Protein AF-A0A1B6HGV2-F1 (afdb_monomer_lite)

Secondary structure (DSSP, 8-state):
-HHHHHHHHHHHHHHHHH--GGGSTT------HHHHHHHHHHHHHHHHHHHHHHHHHHHHHHHH-------HHHHHHHHHHHHHHHHHHHHHHHHHHHHHHHHHH-S-------------------------------------SSPPPPHHHHHHHHHH-TTT---

pLDDT: mean 77.16, std 18.67, range [35.06, 97.88]

Foldseek 3Di:
DVVVVLVVLLLVLLCVVPDPLVPPPPDDDPDPVVVVVVVVVVVVVVVVVVVVVVLLVVLVVLLPDPDPDPPVVSVVSNVVNVVVVVVVVVVVVVVVVVVVVVVVVPPDPPDPPDDDDDDDDDDDDDDDDDPDDDPDPPDPPPPPPDRDGDVVSVVVVLCVDPVNDDD

InterPro domains:
  IPR007900 Transcription initiation factor TFIID component TAF4, C-terminal [PF05236] (1-167)
  IPR007900 Transcription initiation factor TFIID component TAF4, C-terminal [cd08045] (1-61)
  IPR045144 Transcription initiation factor TFIID component TAF4 [PTHR15138] (1-167)

Organism: NCBI:txid320908

Structure (mmCIF, N/CA/C/O backbone):
data_AF-A0A1B6HGV2-F1
#
_entry.id   AF-A0A1B6HGV2-F1
#
loop_
_atom_site.group_PDB
_atom_site.id
_atom_site.type_symbol
_atom_site.label_atom_id
_atom_site.label_alt_id
_atom_site.label_comp_id
_atom_site.label_asym_id
_atom_site.label_entity_id
_atom_site.label_seq_id
_atom_site.pdbx_PDB_ins_code
_atom_site.Cartn_x
_atom_site.Cartn_y
_atom_site.Cartn_z
_atom_site.occupancy
_atom_site.B_iso_or_equiv
_atom_site.auth_seq_id
_atom_site.auth_comp_id
_atom_site.auth_asym_id
_atom_site.auth_atom_id
_atom_site.pdbx_PDB_model_num
ATOM 1 N N . GLU A 1 1 ? -14.404 -19.980 33.006 1.00 82.00 1 GLU A N 1
ATOM 2 C CA . GLU A 1 1 ? -13.908 -18.583 32.932 1.00 82.00 1 GLU A CA 1
ATOM 3 C C . GLU A 1 1 ? -13.237 -18.220 31.606 1.00 82.00 1 GLU A C 1
ATOM 5 O O . GLU A 1 1 ? -13.569 -17.180 31.054 1.00 82.00 1 GLU A O 1
ATOM 10 N N . ARG A 1 2 ? -12.379 -19.075 31.028 1.00 86.06 2 ARG A N 1
ATOM 11 C CA . ARG A 1 2 ? -11.665 -18.796 29.762 1.00 86.06 2 ARG A CA 1
ATOM 12 C C . ARG A 1 2 ? -12.548 -18.324 28.594 1.00 86.06 2 ARG A C 1
ATOM 14 O O . ARG A 1 2 ? -12.253 -17.305 27.985 1.00 86.06 2 ARG A O 1
ATOM 21 N N . LEU A 1 3 ? -13.647 -19.027 28.300 1.00 90.44 3 LEU A N 1
ATOM 22 C CA . LEU A 1 3 ? -14.541 -18.656 27.192 1.00 90.44 3 LEU A CA 1
ATOM 23 C C . LEU A 1 3 ? -15.204 -17.287 27.406 1.00 90.44 3 LEU A C 1
ATOM 25 O O . LEU A 1 3 ? -15.307 -16.505 26.469 1.00 90.44 3 LEU A O 1
ATOM 29 N N . LYS A 1 4 ? -15.610 -16.987 28.646 1.00 93.06 4 LYS A N 1
ATOM 30 C CA . LYS A 1 4 ? -16.187 -15.690 29.018 1.00 93.06 4 LYS A CA 1
ATOM 31 C C . LYS A 1 4 ? -15.203 -14.555 28.715 1.00 93.06 4 LYS A C 1
ATOM 33 O O . LYS A 1 4 ? -15.579 -13.602 28.047 1.00 93.06 4 LYS A O 1
ATOM 38 N N . ASN A 1 5 ? -13.944 -14.714 29.121 1.00 91.81 5 ASN A N 1
ATOM 39 C CA . ASN A 1 5 ? -12.884 -13.731 28.883 1.00 91.81 5 ASN A CA 1
ATOM 40 C C . ASN A 1 5 ? -12.635 -13.505 27.376 1.00 91.81 5 ASN A C 1
ATOM 42 O O . ASN A 1 5 ? -12.614 -12.370 26.907 1.00 91.81 5 ASN A O 1
ATOM 46 N N . ILE A 1 6 ? -12.553 -14.583 26.586 1.00 91.44 6 ILE A N 1
ATOM 47 C CA . ILE A 1 6 ? -12.413 -14.493 25.121 1.00 91.44 6 ILE A CA 1
ATOM 48 C C . ILE A 1 6 ? -13.576 -13.698 24.509 1.00 91.44 6 ILE A C 1
ATOM 50 O O . ILE A 1 6 ? -13.356 -12.805 23.695 1.00 91.44 6 ILE A O 1
ATOM 54 N N . VAL A 1 7 ? -14.814 -13.987 24.915 1.00 93.00 7 VAL A N 1
ATOM 55 C CA . VAL A 1 7 ? -16.005 -13.292 24.402 1.00 93.00 7 VAL A CA 1
ATOM 56 C C . VAL A 1 7 ? -16.016 -11.814 24.803 1.00 93.00 7 VAL A C 1
ATOM 58 O O . VAL A 1 7 ? -16.338 -10.969 23.969 1.00 93.00 7 VAL A O 1
ATOM 61 N N . GLU A 1 8 ? -15.632 -11.479 26.037 1.00 93.25 8 GLU A N 1
ATOM 62 C CA . GLU A 1 8 ? -15.510 -10.090 26.504 1.00 93.25 8 GLU A CA 1
ATOM 63 C C . GLU A 1 8 ? -14.470 -9.309 25.689 1.00 93.25 8 GLU A C 1
ATOM 65 O O . GLU A 1 8 ? -14.747 -8.199 25.233 1.00 93.25 8 GLU A O 1
ATOM 70 N N . LYS A 1 9 ? -13.309 -9.907 25.408 1.00 93.50 9 LYS A N 1
ATOM 71 C CA . LYS A 1 9 ? -12.269 -9.277 24.583 1.00 93.50 9 LYS A CA 1
ATOM 72 C C . LYS A 1 9 ? -12.707 -9.105 23.127 1.00 93.50 9 LYS A C 1
ATOM 74 O O . LYS A 1 9 ? -12.548 -8.024 22.561 1.00 93.50 9 LYS A O 1
ATOM 79 N N . LEU A 1 10 ? -13.341 -10.118 22.532 1.00 94.12 10 LEU A N 1
ATOM 80 C CA . LEU A 1 10 ? -13.907 -10.014 21.179 1.00 94.12 10 LEU A CA 1
ATOM 81 C C . LEU A 1 10 ? -14.990 -8.937 21.087 1.00 94.12 10 LEU A C 1
ATOM 83 O O . LEU A 1 10 ? -15.099 -8.258 20.067 1.00 94.12 10 LEU A O 1
ATOM 87 N N . ALA A 1 11 ? -15.775 -8.751 22.148 1.00 92.56 11 ALA A N 1
ATOM 88 C CA . ALA A 1 11 ? -16.785 -7.708 22.218 1.00 92.56 11 ALA A CA 1
ATOM 89 C C . ALA A 1 11 ? -16.171 -6.297 22.179 1.00 92.56 11 ALA A C 1
ATOM 91 O O . ALA A 1 11 ? -16.754 -5.417 21.545 1.00 92.56 11 ALA A O 1
ATOM 92 N N . VAL A 1 12 ? -15.014 -6.091 22.813 1.00 92.50 12 VAL A N 1
ATOM 93 C CA . VAL A 1 12 ? -14.261 -4.824 22.770 1.00 92.50 12 VAL A CA 1
ATOM 94 C C . VAL A 1 12 ? -13.629 -4.607 21.392 1.00 92.50 12 VAL A C 1
ATOM 96 O O . VAL A 1 12 ? -13.757 -3.534 20.807 1.00 92.50 12 VAL A O 1
ATOM 99 N N . ILE A 1 13 ? -13.012 -5.642 20.812 1.00 93.38 13 ILE A N 1
ATOM 100 C CA . ILE A 1 13 ? -12.410 -5.568 19.468 1.00 93.38 13 ILE A CA 1
ATOM 101 C C . ILE A 1 13 ? -13.471 -5.232 18.409 1.00 93.38 13 ILE A C 1
ATOM 103 O O . ILE A 1 13 ? -13.266 -4.364 17.557 1.00 93.38 13 ILE A O 1
ATOM 107 N N . ALA A 1 14 ? -14.632 -5.889 18.477 1.00 91.75 14 ALA A N 1
ATOM 108 C CA . ALA A 1 14 ? -15.732 -5.644 17.555 1.00 91.75 14 ALA A CA 1
ATOM 109 C C . ALA A 1 14 ? -16.273 -4.209 17.657 1.00 91.75 14 ALA A C 1
ATOM 111 O O . ALA A 1 14 ? -16.651 -3.651 16.625 1.00 91.75 14 ALA A O 1
ATOM 112 N N . GLU A 1 15 ? -16.290 -3.615 18.858 1.00 88.44 15 GLU A N 1
ATOM 113 C CA . GLU A 1 15 ? -16.648 -2.206 19.075 1.00 88.44 15 GLU A CA 1
ATOM 114 C C . GLU A 1 15 ? -15.631 -1.261 18.442 1.00 88.44 15 GLU A C 1
ATOM 116 O O . GLU A 1 15 ? -16.014 -0.451 17.599 1.00 88.44 15 GLU A O 1
ATOM 121 N N . HIS A 1 16 ? -14.339 -1.440 18.719 1.00 88.81 16 HIS A N 1
ATOM 122 C CA . HIS A 1 16 ? -13.292 -0.608 18.121 1.00 88.81 16 HIS A CA 1
ATOM 123 C C . HIS A 1 16 ? -13.296 -0.639 16.591 1.00 88.81 16 HIS A C 1
ATOM 125 O O . HIS A 1 16 ? -12.999 0.364 15.945 1.00 88.81 16 HIS A O 1
ATOM 131 N N . ARG A 1 17 ? -13.650 -1.776 15.983 1.00 87.81 17 ARG A N 1
ATOM 132 C CA . ARG A 1 17 ? -13.731 -1.889 14.523 1.00 87.81 17 ARG A CA 1
ATOM 133 C C . ARG A 1 17 ? -14.884 -1.077 13.926 1.00 87.81 17 ARG A C 1
ATOM 135 O O . ARG A 1 17 ? -14.760 -0.596 12.802 1.00 87.81 17 ARG A O 1
ATOM 142 N N . ILE A 1 18 ? -16.018 -0.990 14.623 1.00 84.06 18 ILE A N 1
ATOM 143 C CA . ILE A 1 18 ? -17.180 -0.210 14.164 1.00 84.06 18 ILE A CA 1
ATOM 144 C C . ILE A 1 18 ? -17.141 1.240 14.651 1.00 84.06 18 ILE A C 1
ATOM 146 O O . ILE A 1 18 ? -17.943 2.049 14.184 1.00 84.06 18 ILE A O 1
ATOM 150 N N . ASP A 1 19 ? -16.239 1.571 15.577 1.00 79.94 19 ASP A N 1
ATOM 151 C CA . ASP A 1 19 ? -16.123 2.912 16.123 1.00 79.94 19 ASP A CA 1
ATOM 152 C C . ASP A 1 19 ? -15.679 3.912 15.055 1.00 79.94 19 ASP A C 1
ATOM 154 O O . ASP A 1 19 ? -14.663 3.786 14.366 1.00 79.94 19 ASP A O 1
ATOM 158 N N . LEU A 1 20 ? -16.480 4.964 14.941 1.00 78.00 20 LEU A N 1
ATOM 159 C CA . LEU A 1 20 ? -16.301 6.041 13.984 1.00 78.00 20 LEU A CA 1
ATOM 160 C C . LEU A 1 20 ? -15.433 7.145 14.596 1.00 78.00 20 LEU A C 1
ATOM 162 O O . LEU A 1 20 ? -15.818 8.308 14.586 1.00 78.00 20 LEU A O 1
ATOM 166 N N . ASN A 1 21 ? -14.252 6.792 15.116 1.00 79.69 21 ASN A N 1
ATOM 167 C CA . ASN A 1 21 ? -13.331 7.745 15.762 1.00 79.69 21 ASN A CA 1
ATOM 168 C C . ASN A 1 21 ? -12.983 8.934 14.855 1.00 79.69 21 ASN A C 1
ATOM 170 O O . ASN A 1 21 ? -12.767 10.039 15.330 1.00 79.69 21 ASN A O 1
ATOM 174 N N . LYS A 1 22 ? -13.017 8.722 13.534 1.00 78.88 22 LYS A N 1
ATOM 175 C CA . LYS A 1 22 ? -12.808 9.758 12.514 1.00 78.88 22 LYS A CA 1
ATOM 176 C C . LYS A 1 22 ? -13.914 10.822 12.443 1.00 78.88 22 LYS A C 1
ATOM 178 O O . LYS A 1 22 ? -13.771 11.768 11.679 1.00 78.88 22 LYS A O 1
ATOM 183 N N . LEU A 1 23 ? -15.026 10.637 13.156 1.00 80.75 23 LEU A N 1
ATOM 184 C CA . LEU A 1 23 ? -16.117 11.610 13.261 1.00 80.75 23 LEU A CA 1
ATOM 185 C C . LEU A 1 23 ? -16.016 12.486 14.517 1.00 80.75 23 LEU A C 1
ATOM 187 O O . LEU A 1 23 ? -16.806 13.420 14.635 1.00 80.75 23 LEU A O 1
ATOM 191 N N . ASP A 1 24 ? -15.095 12.205 15.452 1.00 84.50 24 ASP A N 1
ATOM 192 C CA . ASP A 1 24 ? -14.846 13.117 16.576 1.00 84.50 24 ASP A CA 1
ATOM 193 C C . ASP A 1 24 ? -14.221 14.410 16.012 1.00 84.50 24 ASP A C 1
ATOM 195 O O . ASP A 1 24 ? -13.197 14.331 15.331 1.00 84.50 24 ASP A O 1
ATOM 199 N N . PRO A 1 25 ? -14.793 15.600 16.278 1.00 85.56 25 PRO A N 1
ATOM 200 C CA . PRO A 1 25 ? -14.211 16.875 15.855 1.00 85.56 25 PRO A CA 1
ATOM 201 C C . PRO A 1 25 ? -12.772 17.111 16.339 1.00 85.56 25 PRO A C 1
ATOM 203 O O . PRO A 1 25 ? -12.077 17.950 15.777 1.00 85.56 25 PRO A O 1
ATOM 206 N N . ARG A 1 26 ? -12.325 16.396 17.378 1.00 89.50 26 ARG A N 1
ATOM 207 C CA . ARG A 1 26 ? -10.955 16.444 17.915 1.00 89.50 26 ARG A CA 1
ATOM 208 C C . ARG A 1 26 ? -10.036 15.373 17.325 1.00 89.50 26 ARG 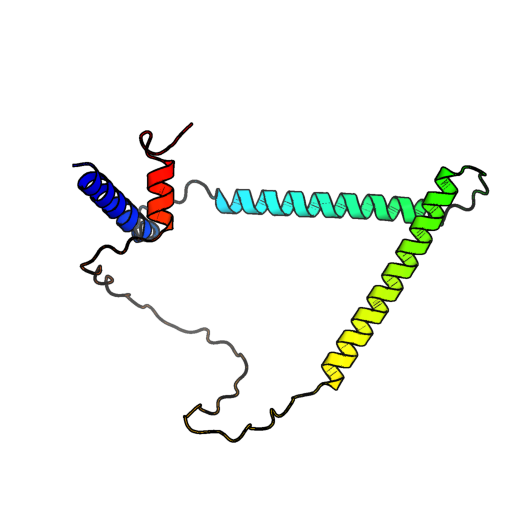A C 1
ATOM 210 O O . ARG A 1 26 ? -8.906 15.226 17.780 1.00 89.50 26 ARG A O 1
ATOM 217 N N . TYR A 1 27 ? -10.518 14.569 16.378 1.00 87.19 27 TYR A N 1
ATOM 218 C CA . TYR A 1 27 ? -9.702 13.552 15.733 1.00 87.19 27 TYR A CA 1
ATOM 219 C C . TYR A 1 27 ? -8.675 14.207 14.810 1.00 87.19 27 TYR A C 1
ATOM 221 O O . TYR A 1 27 ? -9.020 14.764 13.769 1.00 87.19 27 TYR A O 1
ATOM 229 N N . GLU A 1 28 ? -7.402 14.081 15.169 1.00 87.81 28 GLU A N 1
ATOM 230 C CA . GLU A 1 28 ? -6.283 14.544 14.357 1.00 87.81 28 GLU A CA 1
ATOM 231 C C . GLU A 1 28 ? -5.504 13.352 13.796 1.00 87.81 28 GLU A C 1
ATOM 233 O O . GLU A 1 28 ? -5.121 12.425 14.514 1.00 87.81 28 GLU A O 1
ATOM 238 N N . VAL A 1 29 ? -5.257 13.368 12.485 1.00 86.31 29 VAL A N 1
ATOM 239 C CA . VAL A 1 29 ? -4.372 12.391 11.843 1.00 86.31 29 VAL A CA 1
ATOM 240 C C . VAL A 1 29 ? -2.935 12.857 12.047 1.00 86.31 29 VAL A C 1
ATOM 242 O O . VAL A 1 29 ? -2.491 13.797 11.397 1.00 86.31 29 VAL A O 1
ATOM 245 N N . THR A 1 30 ? -2.202 12.194 12.937 1.00 87.56 30 THR A N 1
ATOM 246 C CA . THR A 1 30 ? -0.811 12.553 13.261 1.00 87.56 30 THR A CA 1
ATOM 247 C C . THR A 1 30 ? 0.204 11.970 12.278 1.00 87.56 30 THR A C 1
ATOM 249 O O . THR A 1 30 ? 1.229 12.592 12.010 1.00 87.56 30 THR A O 1
ATOM 252 N N . GLN A 1 31 ? -0.058 10.774 11.738 1.00 88.12 31 GLN A N 1
ATOM 253 C CA . GLN A 1 31 ? 0.850 10.065 10.833 1.00 88.12 31 GLN A CA 1
ATOM 254 C C . GLN A 1 31 ? 0.081 9.283 9.763 1.00 88.12 31 GLN A C 1
ATOM 256 O O . GLN A 1 31 ? -0.783 8.463 10.074 1.00 88.12 31 GLN A O 1
ATOM 261 N N . ASP A 1 32 ? 0.442 9.482 8.493 1.00 90.19 32 ASP A N 1
ATOM 262 C CA . ASP A 1 32 ? -0.084 8.692 7.374 1.00 90.19 32 ASP A CA 1
ATOM 263 C C . ASP A 1 32 ? 0.815 7.486 7.061 1.00 90.19 32 ASP A C 1
ATOM 265 O O . ASP A 1 32 ? 1.462 7.404 6.018 1.00 90.19 32 ASP A O 1
ATOM 269 N N . VAL A 1 33 ? 0.858 6.521 7.983 1.00 94.19 33 VAL A N 1
ATOM 270 C CA . VAL A 1 33 ? 1.662 5.294 7.823 1.00 94.19 33 VAL A CA 1
ATOM 271 C C . VAL A 1 33 ? 1.232 4.504 6.583 1.00 94.19 33 VAL A C 1
ATOM 273 O O . VAL A 1 33 ? 2.057 3.927 5.879 1.00 94.19 33 VAL A O 1
ATOM 276 N N . ARG A 1 34 ? -0.067 4.498 6.260 1.00 92.62 34 ARG A N 1
ATOM 277 C CA . ARG A 1 34 ? -0.583 3.773 5.092 1.00 92.62 34 ARG A CA 1
ATOM 278 C C . ARG A 1 34 ? -0.132 4.418 3.782 1.00 92.62 34 ARG A C 1
ATOM 280 O O . ARG A 1 34 ? 0.184 3.694 2.841 1.00 92.62 34 ARG A O 1
ATOM 287 N N . GLY A 1 35 ? -0.124 5.748 3.710 1.00 94.94 35 GLY A N 1
ATOM 288 C CA . GLY A 1 35 ? 0.440 6.483 2.581 1.00 94.94 35 GLY A CA 1
ATOM 289 C C . GLY A 1 35 ? 1.944 6.261 2.447 1.00 94.94 35 GLY A C 1
ATOM 290 O O . GLY A 1 35 ? 2.412 5.974 1.349 1.00 94.94 35 GLY A O 1
ATOM 291 N N . GLN A 1 36 ? 2.682 6.291 3.559 1.00 96.25 36 GLN A N 1
ATOM 292 C CA . GLN A 1 36 ? 4.123 6.014 3.576 1.00 96.25 36 GLN A CA 1
ATOM 293 C C . GLN A 1 36 ? 4.452 4.603 3.064 1.00 96.25 36 GLN A C 1
ATOM 295 O O . GLN A 1 36 ? 5.335 4.453 2.225 1.00 96.25 36 GLN A O 1
ATOM 300 N N . LEU A 1 37 ? 3.707 3.577 3.491 1.00 96.88 37 LEU A N 1
ATOM 301 C CA . LEU A 1 37 ? 3.890 2.206 2.996 1.00 96.88 37 LEU A CA 1
ATOM 302 C C . LEU A 1 37 ? 3.627 2.099 1.489 1.00 96.88 37 LEU A C 1
ATOM 304 O O . LEU A 1 37 ? 4.431 1.515 0.770 1.00 96.88 37 LEU A O 1
ATOM 308 N N . LYS A 1 38 ? 2.554 2.723 0.986 1.00 97.38 38 LYS A N 1
ATOM 309 C CA . LYS A 1 38 ? 2.278 2.766 -0.461 1.00 97.38 38 LYS A CA 1
ATOM 310 C C . LYS A 1 38 ? 3.373 3.478 -1.249 1.00 97.38 38 LYS A C 1
ATOM 312 O O . LYS A 1 38 ? 3.659 3.101 -2.379 1.00 97.38 38 LYS A O 1
ATOM 317 N N . PHE A 1 39 ? 3.954 4.528 -0.676 1.00 97.62 39 PHE A N 1
ATOM 318 C CA . PHE A 1 39 ? 5.063 5.239 -1.296 1.00 97.62 39 PHE A CA 1
ATOM 319 C C . PHE A 1 39 ? 6.306 4.348 -1.409 1.00 97.62 39 PHE A C 1
ATOM 321 O O . PHE A 1 39 ? 6.926 4.320 -2.468 1.00 97.62 39 PHE A O 1
ATOM 328 N N . LEU A 1 40 ? 6.628 3.579 -0.364 1.00 97.75 40 LEU A N 1
ATOM 329 C CA . LEU A 1 40 ? 7.715 2.596 -0.408 1.00 97.75 40 LEU A CA 1
ATOM 330 C C . LEU A 1 40 ? 7.451 1.498 -1.449 1.00 97.75 40 LEU A C 1
ATOM 332 O O . LEU A 1 40 ? 8.331 1.188 -2.244 1.00 97.75 40 LEU A O 1
ATOM 336 N N . GLU A 1 41 ? 6.224 0.974 -1.518 1.00 96.69 41 GLU A N 1
ATOM 337 C CA . GLU A 1 41 ? 5.838 -0.002 -2.547 1.00 96.69 41 GLU A CA 1
ATOM 338 C C . GLU A 1 41 ? 6.029 0.543 -3.976 1.00 96.69 41 GLU A C 1
ATOM 340 O O . GLU A 1 41 ? 6.483 -0.185 -4.866 1.00 96.69 41 GLU A O 1
ATOM 345 N N . GLU A 1 42 ? 5.696 1.817 -4.213 1.00 97.00 42 GLU A N 1
ATOM 346 C CA . GLU A 1 42 ? 5.892 2.454 -5.519 1.00 97.00 42 GLU A CA 1
ATOM 347 C C . GLU A 1 42 ? 7.372 2.732 -5.808 1.00 97.00 42 GLU A C 1
ATOM 349 O O . GLU A 1 42 ? 7.814 2.526 -6.938 1.00 97.00 42 GLU A O 1
ATOM 354 N N . LEU A 1 43 ? 8.160 3.128 -4.804 1.00 97.88 43 LEU A N 1
ATOM 355 C CA . LEU A 1 43 ? 9.613 3.267 -4.939 1.00 97.88 43 LEU A CA 1
ATOM 356 C C . LEU A 1 43 ? 10.256 1.954 -5.385 1.00 97.88 43 LEU A C 1
ATOM 358 O O . LEU A 1 43 ? 10.950 1.935 -6.403 1.00 97.88 43 LEU A O 1
ATOM 362 N N . ASP A 1 44 ? 9.948 0.852 -4.703 1.00 96.56 44 ASP A N 1
ATOM 363 C CA . ASP A 1 44 ? 10.454 -0.471 -5.066 1.00 96.56 44 ASP A CA 1
ATOM 364 C C . ASP A 1 44 ? 10.027 -0.868 -6.488 1.00 96.56 44 ASP A C 1
ATOM 366 O O . ASP A 1 44 ? 10.756 -1.532 -7.230 1.00 96.56 44 ASP A O 1
ATOM 370 N N . ARG A 1 45 ? 8.808 -0.487 -6.892 1.00 97.38 45 ARG A N 1
ATOM 371 C CA . ARG A 1 45 ? 8.300 -0.737 -8.244 1.00 97.38 45 ARG A CA 1
ATOM 372 C C . ARG A 1 45 ? 9.094 0.037 -9.294 1.00 97.38 45 ARG A C 1
ATOM 374 O O . ARG A 1 45 ? 9.394 -0.524 -10.349 1.00 97.38 45 ARG A O 1
ATOM 381 N N . VAL A 1 46 ? 9.403 1.303 -9.032 1.00 97.12 46 VAL A N 1
ATOM 382 C CA . VAL A 1 46 ? 10.206 2.147 -9.925 1.00 97.12 46 VAL A CA 1
ATOM 383 C C . VAL A 1 46 ? 11.646 1.642 -9.996 1.00 97.12 46 VAL A C 1
ATOM 385 O O . VAL A 1 46 ? 12.202 1.565 -11.090 1.00 97.12 46 VAL A O 1
ATOM 388 N N . GLU A 1 47 ? 12.235 1.235 -8.872 1.00 96.12 47 GLU A N 1
ATOM 389 C CA . GLU A 1 47 ? 13.596 0.695 -8.833 1.00 96.12 47 GLU A CA 1
ATOM 390 C C . GLU A 1 47 ? 13.724 -0.597 -9.647 1.00 96.12 47 GLU A C 1
ATOM 392 O O . GLU A 1 47 ? 14.620 -0.700 -10.488 1.00 96.12 47 GLU A O 1
ATOM 397 N N . ARG A 1 48 ? 12.775 -1.532 -9.492 1.00 96.56 48 ARG A N 1
ATOM 398 C CA . ARG A 1 48 ? 12.714 -2.756 -10.310 1.00 96.56 48 ARG A CA 1
ATOM 399 C C . ARG A 1 48 ? 12.640 -2.445 -11.803 1.00 96.56 48 ARG A C 1
ATOM 401 O O . ARG A 1 48 ? 13.439 -2.965 -12.571 1.00 96.56 48 ARG A O 1
ATOM 408 N N . LYS A 1 49 ? 11.751 -1.530 -12.210 1.00 95.50 49 LYS A N 1
ATOM 409 C CA . LYS A 1 49 ? 11.653 -1.109 -13.618 1.00 95.50 49 LYS A CA 1
ATOM 410 C C . LYS A 1 49 ? 12.965 -0.527 -14.140 1.00 95.50 49 LYS A C 1
ATOM 412 O O . LYS A 1 49 ? 13.380 -0.879 -15.237 1.00 95.50 49 LYS A O 1
ATOM 417 N N . ARG A 1 50 ? 13.630 0.335 -13.361 1.00 96.81 50 ARG A N 1
ATOM 418 C CA . ARG A 1 50 ? 14.914 0.929 -13.759 1.00 96.81 50 ARG A CA 1
ATOM 419 C C . ARG A 1 50 ? 15.987 -0.143 -13.942 1.00 96.81 50 ARG A C 1
ATOM 421 O O . ARG A 1 50 ? 16.775 -0.053 -14.876 1.00 96.81 50 ARG A O 1
ATOM 428 N N . HIS A 1 51 ? 16.026 -1.135 -13.057 1.00 96.38 51 HIS A N 1
ATOM 429 C CA . HIS A 1 51 ? 16.954 -2.256 -13.161 1.00 96.38 51 HIS A CA 1
ATOM 430 C C . HIS A 1 51 ? 16.692 -3.088 -14.426 1.00 96.38 51 HIS A C 1
ATOM 432 O O . HIS A 1 51 ? 17.607 -3.307 -15.217 1.00 96.38 51 HIS A O 1
ATOM 438 N N . ASP A 1 52 ? 15.435 -3.464 -14.673 1.00 92.94 52 ASP A N 1
ATOM 439 C CA . ASP A 1 52 ? 15.037 -4.221 -15.867 1.00 92.94 52 ASP A CA 1
ATOM 440 C C . ASP A 1 52 ? 15.359 -3.453 -17.165 1.00 92.94 52 ASP A C 1
ATOM 442 O O . ASP A 1 52 ? 15.839 -4.025 -18.148 1.00 92.94 52 ASP A O 1
ATOM 446 N N . GLU A 1 53 ? 15.137 -2.135 -17.174 1.00 93.00 53 GLU A N 1
ATOM 447 C CA . GLU A 1 53 ? 15.488 -1.253 -18.292 1.00 93.00 53 GLU A CA 1
ATOM 448 C C . GLU A 1 53 ? 17.003 -1.185 -18.521 1.00 93.00 53 GLU A C 1
ATOM 450 O O . GLU A 1 53 ? 17.444 -1.248 -19.670 1.00 93.00 53 GLU A O 1
ATOM 455 N N . GLN A 1 54 ? 17.808 -1.123 -17.457 1.00 92.31 54 GLN A N 1
ATOM 456 C CA . GLN A 1 54 ? 19.272 -1.138 -17.547 1.00 92.31 54 GLN A CA 1
ATOM 457 C C . GLN A 1 54 ? 19.799 -2.465 -18.106 1.00 92.31 54 GLN A C 1
ATOM 459 O O . GLN A 1 54 ? 20.664 -2.462 -18.987 1.00 92.31 54 GLN A O 1
ATOM 464 N N . GLU A 1 55 ? 19.264 -3.603 -17.654 1.00 87.69 55 GLU A N 1
ATOM 465 C CA . GLU A 1 55 ? 19.623 -4.915 -18.207 1.00 87.69 55 GLU A CA 1
ATOM 466 C C . GLU A 1 55 ? 19.259 -5.020 -19.692 1.00 87.69 55 GLU A C 1
ATOM 468 O O . GLU A 1 55 ? 20.043 -5.511 -20.515 1.00 87.69 55 GLU A O 1
ATOM 473 N N . ARG A 1 56 ? 18.078 -4.516 -20.059 1.00 89.38 56 ARG A N 1
ATOM 474 C CA . ARG A 1 56 ? 17.619 -4.471 -21.447 1.00 89.38 56 ARG A CA 1
ATOM 475 C C . ARG A 1 56 ? 18.499 -3.569 -22.310 1.00 89.38 56 ARG A C 1
ATOM 477 O O . ARG A 1 56 ? 18.856 -3.955 -23.426 1.00 89.38 56 ARG A O 1
ATOM 484 N N . GLU A 1 57 ? 18.881 -2.395 -21.813 1.00 88.06 57 GLU A N 1
ATOM 485 C CA . GLU A 1 57 ? 19.787 -1.484 -22.514 1.00 88.06 57 GLU A CA 1
ATOM 486 C C . GLU A 1 57 ? 21.162 -2.129 -22.725 1.00 88.06 57 GLU A C 1
ATOM 488 O O . GLU A 1 57 ? 21.702 -2.069 -23.833 1.00 88.06 57 GLU A O 1
ATOM 493 N N . LEU A 1 58 ? 21.701 -2.814 -21.711 1.00 86.31 58 LEU A N 1
ATOM 494 C CA . LEU A 1 58 ? 22.974 -3.527 -21.808 1.00 86.31 58 LEU A CA 1
ATOM 495 C C . LEU A 1 58 ? 22.937 -4.609 -22.898 1.00 86.31 58 LEU A C 1
ATOM 497 O O . LEU A 1 58 ? 23.854 -4.691 -23.720 1.00 86.31 58 LEU A O 1
ATOM 501 N N . LEU A 1 59 ? 21.861 -5.397 -22.958 1.00 77.62 59 LEU A N 1
ATOM 502 C CA . LEU A 1 59 ? 21.669 -6.419 -23.991 1.00 77.62 59 LEU A CA 1
ATOM 503 C C . LEU A 1 59 ? 21.556 -5.809 -25.393 1.00 77.62 59 LEU A C 1
ATOM 505 O O . LEU A 1 59 ? 22.205 -6.279 -26.333 1.00 77.62 59 LEU A O 1
ATOM 509 N N . LEU A 1 60 ? 20.791 -4.726 -25.546 1.00 79.44 60 LEU A N 1
ATOM 510 C CA . LEU A 1 60 ? 20.680 -4.006 -26.818 1.00 79.44 60 LEU A CA 1
ATOM 511 C C . LEU A 1 60 ? 22.015 -3.379 -27.243 1.00 79.44 60 LEU A C 1
ATOM 513 O O . LEU A 1 60 ? 22.361 -3.398 -28.428 1.00 79.44 60 LEU A O 1
ATOM 517 N N . ARG A 1 61 ? 22.790 -2.851 -26.291 1.00 85.50 61 ARG A N 1
ATOM 518 C CA . ARG A 1 61 ? 24.130 -2.304 -26.527 1.00 85.50 61 ARG A CA 1
ATOM 519 C C . ARG A 1 61 ? 25.103 -3.393 -26.979 1.00 85.50 61 ARG A C 1
ATOM 521 O O . ARG A 1 61 ? 25.824 -3.177 -27.952 1.00 85.50 61 ARG A O 1
ATOM 528 N N . ALA A 1 62 ? 25.073 -4.568 -26.349 1.00 79.75 62 ALA A N 1
ATOM 529 C CA . ALA A 1 62 ? 25.860 -5.727 -26.770 1.00 79.75 62 ALA A CA 1
ATOM 530 C C . ALA A 1 62 ? 25.491 -6.181 -28.195 1.00 79.75 62 ALA A C 1
ATOM 532 O O . ALA A 1 62 ? 26.373 -6.441 -29.013 1.00 79.75 62 ALA A O 1
ATOM 533 N N . ALA A 1 63 ? 24.200 -6.192 -28.542 1.00 75.31 63 ALA A N 1
ATOM 534 C CA . ALA A 1 63 ? 23.737 -6.557 -29.881 1.00 75.31 63 ALA A CA 1
ATOM 535 C C . ALA A 1 63 ? 24.169 -5.572 -30.980 1.00 75.31 63 ALA A C 1
ATOM 537 O O . ALA A 1 63 ? 24.465 -5.993 -32.101 1.00 75.31 63 ALA A O 1
ATOM 538 N N . LYS A 1 64 ? 24.212 -4.269 -30.663 1.00 78.44 64 LYS A N 1
ATOM 539 C CA . LYS A 1 64 ? 24.662 -3.204 -31.577 1.00 78.44 64 LYS A CA 1
ATOM 540 C C . LYS A 1 64 ? 26.184 -3.149 -31.741 1.00 78.44 64 LYS A C 1
ATOM 542 O O . LYS A 1 64 ? 26.657 -2.497 -32.675 1.00 78.44 64 LYS A O 1
ATOM 547 N N . SER A 1 65 ? 26.953 -3.823 -30.880 1.00 68.94 65 SER A N 1
ATOM 548 C CA . SER A 1 65 ? 28.407 -3.889 -31.024 1.00 68.94 65 SER A CA 1
ATOM 549 C C . SER A 1 65 ? 28.798 -4.605 -32.322 1.00 68.94 65 SER A C 1
ATOM 551 O O . SER A 1 65 ? 28.336 -5.708 -32.629 1.00 68.94 65 SER A O 1
ATOM 553 N N . ARG A 1 66 ? 29.681 -3.964 -33.095 1.00 62.78 66 ARG A N 1
ATOM 554 C CA . ARG A 1 66 ? 30.264 -4.509 -34.333 1.00 62.78 66 ARG A CA 1
ATOM 555 C C . ARG A 1 66 ? 31.546 -5.315 -34.081 1.00 62.78 66 ARG A C 1
ATOM 557 O O . ARG A 1 66 ? 32.156 -5.772 -35.045 1.00 62.78 66 ARG A O 1
ATOM 564 N N . SER A 1 67 ? 31.962 -5.490 -32.822 1.00 65.56 67 SER A N 1
ATOM 565 C CA . SER A 1 67 ? 33.156 -6.268 -32.485 1.00 65.56 67 SER A CA 1
ATOM 566 C C . SER A 1 67 ? 32.956 -7.747 -32.840 1.00 65.56 67 SER A C 1
ATOM 568 O O . SER A 1 67 ? 32.034 -8.403 -32.359 1.00 65.56 67 SER A O 1
ATOM 570 N N . LYS A 1 68 ? 33.827 -8.280 -33.706 1.00 57.97 68 LYS A N 1
ATOM 571 C CA . LYS A 1 68 ? 33.992 -9.725 -33.938 1.00 57.97 68 LYS A CA 1
ATOM 572 C C . LYS A 1 68 ? 34.937 -10.295 -32.873 1.00 57.97 68 LYS A C 1
ATOM 574 O O . LYS A 1 68 ? 35.987 -10.827 -33.204 1.00 57.97 68 LYS A O 1
ATOM 579 N N . SER A 1 69 ? 34.643 -10.083 -31.598 1.00 53.34 69 SER A N 1
ATOM 580 C CA . SER A 1 69 ? 35.392 -10.735 -30.522 1.00 53.34 69 SER A CA 1
ATOM 581 C C . SER A 1 69 ? 34.852 -12.153 -30.360 1.00 53.34 69 SER A C 1
ATOM 583 O O . SER A 1 69 ? 33.653 -12.338 -30.170 1.00 53.34 69 SER A O 1
ATOM 585 N N . GLU A 1 70 ? 35.742 -13.142 -30.444 1.00 54.44 70 GLU A N 1
ATOM 586 C CA . GLU A 1 70 ? 35.506 -14.583 -30.240 1.00 54.44 70 GLU A CA 1
ATOM 587 C C . GLU A 1 70 ? 35.194 -14.947 -28.772 1.00 54.44 70 GLU A C 1
ATOM 589 O O . GLU A 1 70 ? 35.408 -16.072 -28.334 1.00 54.44 70 GLU A O 1
ATOM 594 N N . ASP A 1 71 ? 34.710 -13.986 -27.986 1.00 69.38 71 ASP A N 1
ATOM 595 C CA . ASP A 1 71 ? 34.371 -14.195 -26.587 1.00 69.38 71 ASP A CA 1
ATOM 596 C C . ASP A 1 71 ? 33.012 -14.923 -26.501 1.00 69.38 71 ASP A C 1
ATOM 598 O O . ASP A 1 71 ? 31.979 -14.359 -26.903 1.00 69.38 71 ASP A O 1
ATOM 602 N N . PRO A 1 72 ? 32.973 -16.177 -26.013 1.00 72.56 72 PRO A N 1
ATOM 603 C CA . PRO A 1 72 ? 31.746 -16.964 -25.936 1.00 72.56 72 PRO A CA 1
ATOM 604 C C . PRO A 1 72 ? 30.660 -16.293 -25.080 1.00 72.56 72 PRO A C 1
ATOM 606 O O . PRO A 1 72 ? 29.471 -16.538 -25.310 1.00 72.56 72 PRO A O 1
ATOM 609 N N . GLU A 1 73 ? 31.022 -15.421 -24.133 1.00 74.62 73 GLU A N 1
ATOM 610 C CA . GLU A 1 73 ? 30.044 -14.670 -23.338 1.00 74.62 73 GLU A CA 1
ATOM 611 C C . GLU A 1 73 ? 29.352 -13.566 -24.151 1.00 74.62 73 GLU A C 1
ATOM 613 O O . GLU A 1 73 ? 28.128 -13.409 -24.078 1.00 74.62 73 GLU A O 1
ATOM 618 N N . GLN A 1 74 ? 30.082 -12.860 -25.020 1.00 71.00 74 GLN A N 1
ATOM 619 C CA . GLN A 1 74 ? 29.490 -11.855 -25.913 1.00 71.00 74 GLN A CA 1
ATOM 620 C C . GLN A 1 74 ? 28.569 -12.479 -26.966 1.00 71.00 74 GLN A C 1
ATOM 622 O O . GLN A 1 74 ? 27.529 -11.901 -27.301 1.00 71.00 74 GLN A O 1
ATOM 627 N N . ALA A 1 75 ? 28.900 -13.675 -27.459 1.00 75.00 75 ALA A N 1
ATOM 628 C CA . ALA A 1 75 ? 28.034 -14.414 -28.374 1.00 75.00 75 ALA A CA 1
ATOM 629 C C . ALA A 1 75 ? 26.690 -14.780 -27.717 1.00 75.00 75 ALA A C 1
ATOM 631 O O . ALA A 1 75 ? 25.634 -14.588 -28.331 1.00 75.00 75 ALA A O 1
ATOM 632 N N . LYS A 1 76 ? 26.711 -15.228 -26.452 1.00 81.44 76 LYS A N 1
ATOM 633 C CA . LYS A 1 76 ? 25.496 -15.502 -25.665 1.00 81.44 76 LYS A CA 1
ATOM 634 C C . LYS A 1 76 ? 24.661 -14.241 -25.444 1.00 81.44 76 LYS A C 1
ATOM 636 O O . LYS A 1 76 ? 23.452 -14.280 -25.658 1.00 81.44 76 LYS A O 1
ATOM 641 N N . LEU A 1 77 ? 25.286 -13.117 -25.085 1.00 75.94 77 LEU A N 1
ATOM 642 C CA . LEU A 1 77 ? 24.592 -11.833 -24.903 1.00 75.94 77 LEU A CA 1
ATOM 643 C C . LEU A 1 77 ? 23.910 -11.362 -26.196 1.00 75.94 77 LEU A C 1
ATOM 645 O O . LEU A 1 77 ? 22.749 -10.955 -26.179 1.00 75.94 77 LEU A O 1
ATOM 649 N N . LYS A 1 78 ? 24.592 -11.483 -27.339 1.00 79.25 78 LYS A N 1
ATOM 650 C CA . LYS A 1 78 ? 24.036 -11.140 -28.654 1.00 79.25 78 LYS A CA 1
ATOM 651 C C . LYS A 1 78 ? 22.891 -12.069 -29.072 1.00 79.25 78 LYS A C 1
ATOM 653 O O . LYS A 1 78 ? 21.903 -11.595 -29.634 1.00 79.25 78 LYS A O 1
ATOM 658 N N . ALA A 1 79 ? 22.999 -13.369 -28.792 1.00 82.12 79 ALA A N 1
ATOM 659 C CA . ALA A 1 79 ? 21.924 -14.333 -29.029 1.00 82.12 79 ALA A CA 1
ATOM 660 C C . ALA A 1 79 ? 20.693 -14.024 -28.161 1.00 82.12 79 ALA A C 1
ATOM 662 O O . ALA A 1 79 ? 19.595 -13.898 -28.702 1.00 82.12 79 ALA A O 1
ATOM 663 N N . LYS A 1 80 ? 20.894 -13.784 -26.857 1.00 84.75 80 LYS A N 1
ATOM 664 C CA . LYS A 1 80 ? 19.842 -13.393 -25.904 1.00 84.75 80 LYS A CA 1
ATOM 665 C C . LYS A 1 80 ? 19.141 -12.100 -26.329 1.00 84.75 80 LYS A C 1
ATOM 667 O O . LYS A 1 80 ? 17.921 -12.007 -26.260 1.00 84.75 80 LYS A O 1
ATOM 672 N N . ALA A 1 81 ? 19.885 -11.115 -26.831 1.00 77.12 81 ALA A N 1
ATOM 673 C CA . ALA A 1 81 ? 19.304 -9.874 -27.340 1.00 77.12 81 ALA A CA 1
ATOM 674 C C . ALA A 1 81 ? 18.459 -10.081 -28.614 1.00 77.12 81 ALA A C 1
ATOM 676 O O . ALA A 1 81 ? 17.387 -9.491 -28.747 1.00 77.12 81 ALA A O 1
ATOM 677 N N . LYS A 1 82 ? 18.899 -10.944 -29.542 1.00 84.69 82 LYS A N 1
ATOM 678 C CA . LYS A 1 82 ? 18.125 -11.292 -30.748 1.00 84.69 82 LYS A CA 1
ATOM 679 C C . LYS A 1 82 ? 16.851 -12.073 -30.406 1.00 84.69 82 LYS A C 1
ATOM 681 O O . LYS A 1 82 ? 15.817 -11.863 -31.036 1.00 84.69 82 LYS A O 1
ATOM 686 N N . GLU A 1 83 ? 16.922 -12.959 -29.416 1.00 86.81 83 GLU A N 1
ATOM 687 C CA . GLU A 1 83 ? 15.770 -13.689 -28.883 1.00 86.81 83 GLU A CA 1
ATOM 688 C C . GLU A 1 83 ? 14.769 -12.744 -28.211 1.00 86.81 83 GLU A C 1
ATOM 690 O O . GLU A 1 83 ? 13.590 -12.779 -28.552 1.00 86.81 83 GLU A O 1
ATOM 695 N N . MET A 1 84 ? 15.242 -11.827 -27.358 1.00 80.88 84 MET A N 1
ATOM 696 C CA . MET A 1 84 ? 14.407 -10.799 -26.728 1.00 80.88 84 MET A CA 1
ATOM 697 C C . MET A 1 84 ? 13.666 -9.948 -27.769 1.00 80.88 84 MET A C 1
ATOM 699 O O . MET A 1 84 ? 12.464 -9.730 -27.643 1.00 80.88 84 MET A O 1
ATOM 703 N N . GLN A 1 85 ? 14.352 -9.518 -28.834 1.00 82.06 85 GLN A N 1
ATOM 704 C CA . GLN A 1 85 ? 13.730 -8.737 -29.907 1.00 82.06 85 GLN A CA 1
ATOM 705 C C . GLN A 1 85 ? 12.664 -9.541 -30.670 1.00 82.06 85 GLN A C 1
ATOM 707 O O . GLN A 1 85 ? 11.631 -9.001 -31.063 1.00 82.06 85 GLN A O 1
ATOM 712 N N . ARG A 1 86 ? 12.901 -10.842 -30.883 1.00 88.00 86 ARG A N 1
ATOM 713 C CA . ARG A 1 86 ? 11.928 -11.732 -31.526 1.00 88.00 86 ARG A CA 1
ATOM 714 C C . ARG A 1 86 ? 10.698 -11.944 -30.643 1.00 88.00 86 ARG A C 1
ATOM 716 O O . ARG A 1 86 ? 9.588 -11.847 -31.156 1.00 88.00 86 ARG A O 1
ATOM 723 N N . ALA A 1 87 ? 10.903 -12.188 -29.350 1.00 87.44 87 ALA A N 1
ATOM 724 C CA . ALA A 1 87 ? 9.828 -12.360 -28.380 1.00 87.44 87 ALA A CA 1
ATOM 725 C C . ALA A 1 87 ? 8.953 -11.101 -28.278 1.00 87.44 87 ALA A C 1
ATOM 727 O O . ALA A 1 87 ? 7.733 -11.205 -28.296 1.00 87.44 87 ALA A O 1
ATOM 728 N N . GLU A 1 88 ? 9.556 -9.909 -28.267 1.00 86.25 88 GLU A N 1
ATOM 729 C CA . GLU A 1 88 ? 8.813 -8.645 -28.220 1.00 86.25 88 GLU A CA 1
ATOM 730 C C . GLU A 1 88 ? 7.959 -8.407 -29.476 1.00 86.25 88 GLU A C 1
ATOM 732 O O . GLU A 1 88 ? 6.798 -8.013 -29.370 1.00 86.25 88 GLU A O 1
ATOM 737 N N . MET A 1 89 ? 8.493 -8.684 -30.672 1.00 86.50 89 MET A N 1
ATOM 738 C CA . MET A 1 89 ? 7.706 -8.590 -31.910 1.00 86.50 89 MET A CA 1
ATOM 739 C C . MET A 1 89 ? 6.567 -9.616 -31.948 1.00 86.50 89 MET A C 1
ATOM 741 O O . MET A 1 89 ? 5.479 -9.319 -32.443 1.00 86.50 89 MET A O 1
ATOM 745 N N . GLU A 1 90 ? 6.803 -10.824 -31.437 1.00 88.56 90 GLU A N 1
ATOM 746 C CA . GLU A 1 90 ? 5.785 -11.870 -31.374 1.00 88.56 90 GLU A CA 1
ATOM 747 C C . GLU A 1 90 ? 4.685 -11.539 -30.361 1.00 88.56 90 GLU A C 1
ATOM 749 O O . GLU A 1 90 ? 3.506 -11.716 -30.669 1.00 88.56 90 GLU A O 1
ATOM 754 N N . GLU A 1 91 ? 5.046 -10.972 -29.208 1.00 91.75 91 GLU A N 1
ATOM 755 C CA . GLU A 1 91 ? 4.090 -10.481 -28.219 1.00 91.75 91 GLU A CA 1
ATOM 756 C C . GLU A 1 91 ? 3.238 -9.338 -28.785 1.00 91.75 91 GLU A C 1
ATOM 758 O O . GLU A 1 91 ? 2.016 -9.347 -28.622 1.00 91.75 91 GLU A O 1
ATOM 763 N N . LEU A 1 92 ? 3.848 -8.382 -29.497 1.00 90.69 92 LEU A N 1
ATOM 764 C CA . LEU A 1 92 ? 3.117 -7.306 -30.170 1.00 90.69 92 LEU A CA 1
ATOM 765 C C . LEU A 1 92 ? 2.104 -7.883 -31.169 1.00 90.69 92 LEU A C 1
ATOM 767 O O . LEU A 1 92 ? 0.917 -7.561 -31.100 1.00 90.69 92 LEU A O 1
ATOM 771 N N . ARG A 1 93 ? 2.547 -8.812 -32.026 1.00 92.56 93 ARG A N 1
ATOM 772 C CA . ARG A 1 93 ? 1.679 -9.495 -32.994 1.00 92.56 93 ARG A CA 1
ATOM 773 C C . ARG A 1 93 ? 0.541 -10.246 -32.301 1.00 92.56 93 ARG A C 1
ATOM 775 O O . ARG A 1 93 ? -0.590 -10.237 -32.781 1.00 92.56 93 ARG A O 1
ATOM 782 N N . GLN A 1 94 ? 0.816 -10.903 -31.176 1.00 93.94 94 GLN A N 1
ATOM 783 C CA . GLN A 1 94 ? -0.197 -11.630 -30.413 1.00 93.94 94 GLN A CA 1
ATOM 784 C C . GLN A 1 94 ? -1.211 -10.679 -29.765 1.00 93.94 94 GLN A C 1
ATOM 786 O O . GLN A 1 94 ? -2.411 -10.953 -29.796 1.00 93.94 94 GLN A O 1
ATOM 791 N N . ARG A 1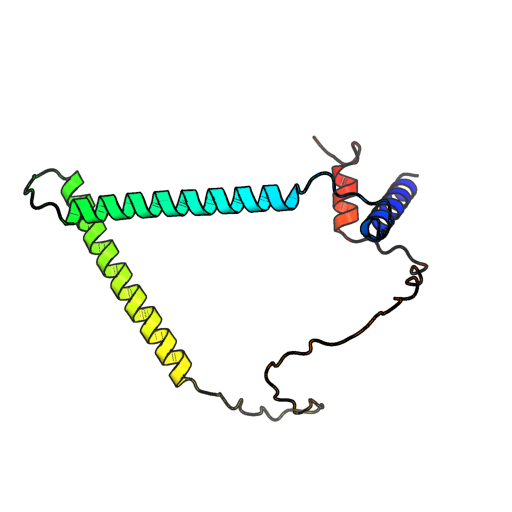 95 ? -0.764 -9.542 -29.218 1.00 94.31 95 ARG A N 1
ATOM 792 C CA . ARG A 1 95 ? -1.651 -8.496 -28.683 1.00 94.31 95 ARG A CA 1
ATOM 793 C C . ARG A 1 95 ? -2.547 -7.914 -29.777 1.00 94.31 95 ARG A C 1
ATOM 795 O O . ARG A 1 95 ? -3.747 -7.780 -29.549 1.00 94.31 95 ARG A O 1
ATOM 802 N N . GLU A 1 96 ? -2.003 -7.640 -30.960 1.00 92.94 96 GLU A N 1
ATOM 803 C CA . GLU A 1 96 ? -2.771 -7.172 -32.123 1.00 92.94 96 GLU A CA 1
ATOM 804 C C . GLU A 1 96 ? -3.795 -8.212 -32.598 1.00 92.94 96 GLU A C 1
ATOM 806 O O . GLU A 1 96 ? -4.958 -7.878 -32.843 1.00 92.94 96 GLU A O 1
ATOM 811 N N . ALA A 1 97 ? -3.403 -9.487 -32.659 1.00 92.81 97 ALA A N 1
ATOM 812 C CA . ALA A 1 97 ? -4.307 -10.582 -32.997 1.00 92.81 97 ALA A CA 1
ATOM 813 C C . ALA A 1 97 ? -5.447 -10.719 -31.974 1.00 92.81 97 ALA A C 1
ATOM 815 O O . ALA A 1 97 ? -6.607 -10.843 -32.363 1.00 92.81 97 ALA A O 1
ATOM 816 N N . ASN A 1 98 ? -5.149 -10.632 -30.674 1.00 93.44 98 ASN A N 1
ATOM 817 C CA . ASN A 1 98 ? -6.153 -10.683 -29.607 1.00 93.44 98 ASN A CA 1
ATOM 818 C C . ASN A 1 98 ? -7.108 -9.483 -29.655 1.00 93.44 98 ASN A C 1
ATOM 820 O O . ASN A 1 98 ? -8.316 -9.649 -29.489 1.00 93.44 98 ASN A O 1
ATOM 824 N N . LEU A 1 99 ? -6.588 -8.280 -29.911 1.00 92.06 99 LEU A N 1
ATOM 825 C CA . LEU A 1 99 ? -7.400 -7.076 -30.079 1.00 92.06 99 LEU A CA 1
ATOM 826 C C . LEU A 1 99 ? -8.341 -7.210 -31.284 1.00 92.06 99 LEU A C 1
ATOM 828 O O . LEU A 1 99 ? -9.533 -6.924 -31.171 1.00 92.06 99 LEU A O 1
ATOM 832 N N . THR A 1 100 ? -7.833 -7.738 -32.397 1.00 91.75 100 THR A N 1
ATOM 833 C CA . THR A 1 100 ? -8.626 -8.036 -33.598 1.00 91.75 100 THR A CA 1
ATOM 834 C C . THR A 1 100 ? -9.686 -9.105 -33.318 1.00 91.75 100 THR A C 1
ATOM 836 O O . THR A 1 100 ? -10.836 -8.954 -33.722 1.00 91.75 100 THR A O 1
ATOM 839 N N . ALA A 1 101 ? -9.347 -10.159 -32.570 1.00 89.75 101 ALA A N 1
ATOM 840 C CA . ALA A 1 101 ? -10.292 -11.200 -32.174 1.00 89.75 101 ALA A CA 1
ATOM 841 C C . ALA A 1 101 ? -11.419 -10.646 -31.286 1.00 89.75 101 ALA A C 1
ATOM 843 O O . ALA A 1 101 ? -12.584 -10.969 -31.504 1.00 89.75 101 ALA A O 1
ATOM 844 N N . LEU A 1 102 ? -11.105 -9.767 -30.327 1.00 85.19 102 LEU A N 1
ATOM 845 C CA . LEU A 1 102 ? -12.111 -9.101 -29.492 1.00 85.19 102 LEU A CA 1
ATOM 846 C C . LEU A 1 102 ? -13.036 -8.194 -30.311 1.00 85.19 102 LEU A C 1
ATOM 848 O O . LEU A 1 102 ? -14.244 -8.193 -30.075 1.00 85.19 102 LEU A O 1
ATOM 852 N N . GLN A 1 103 ? -12.493 -7.468 -31.293 1.00 87.19 103 GLN A N 1
ATOM 853 C CA . GLN A 1 103 ? -13.297 -6.673 -32.226 1.00 87.19 103 GLN A CA 1
ATOM 854 C C . GLN A 1 103 ? -14.199 -7.561 -33.100 1.00 87.19 103 GLN A C 1
ATOM 856 O O . GLN A 1 103 ? -15.366 -7.232 -33.308 1.00 87.19 103 GLN A O 1
ATOM 861 N N . ALA A 1 104 ? -13.694 -8.710 -33.560 1.00 85.25 104 ALA A N 1
ATOM 862 C CA . ALA A 1 104 ? -14.422 -9.644 -34.419 1.00 85.25 104 ALA A CA 1
ATOM 863 C C . ALA A 1 104 ? -15.501 -10.465 -33.686 1.00 85.25 104 ALA A C 1
ATOM 865 O O . ALA A 1 104 ? -16.494 -10.848 -34.301 1.00 85.25 104 ALA A O 1
ATOM 866 N N . ILE A 1 105 ? -15.345 -10.727 -32.380 1.00 79.50 105 ILE A N 1
ATOM 867 C CA . ILE A 1 105 ? -16.326 -11.480 -31.574 1.00 79.50 105 ILE A CA 1
ATOM 868 C C . ILE A 1 105 ? -17.692 -10.770 -31.521 1.00 79.50 105 ILE A C 1
ATOM 870 O O . ILE A 1 105 ? -18.715 -11.452 -31.407 1.00 79.50 105 ILE A O 1
ATOM 874 N N . GLY A 1 106 ? -17.725 -9.438 -31.655 1.00 71.12 106 GLY A N 1
ATOM 875 C CA . GLY A 1 106 ? -18.951 -8.636 -31.708 1.00 71.12 106 GLY A CA 1
ATOM 876 C C . GLY A 1 106 ? -19.875 -8.799 -30.483 1.00 71.12 106 GLY A C 1
ATOM 877 O O . GLY A 1 106 ? -19.609 -9.583 -29.566 1.00 71.12 106 GLY A O 1
ATOM 878 N N . PRO A 1 107 ? -21.000 -8.064 -30.411 1.00 75.75 107 PRO A N 1
ATOM 879 C CA . PRO A 1 107 ? -21.995 -8.265 -29.363 1.00 75.75 107 PRO A CA 1
ATOM 880 C C . PRO A 1 107 ? -22.666 -9.633 -29.549 1.00 75.75 107 PRO A C 1
ATOM 882 O O . PRO A 1 107 ? -23.605 -9.785 -30.333 1.00 75.75 107 PRO A O 1
ATOM 885 N N . ARG A 1 108 ? -22.192 -10.663 -28.836 1.00 68.25 108 ARG A N 1
ATOM 886 C CA . ARG A 1 108 ? -22.849 -11.977 -28.838 1.00 68.25 108 ARG A CA 1
ATOM 887 C C . ARG A 1 108 ? -24.264 -11.836 -28.277 1.00 68.25 108 ARG A C 1
ATOM 889 O O . ARG A 1 108 ? -24.453 -11.646 -27.075 1.00 68.25 108 ARG A O 1
ATOM 896 N N . LYS A 1 109 ? -25.273 -12.020 -29.132 1.00 59.38 109 LYS A N 1
ATOM 897 C CA . LYS A 1 109 ? -26.613 -12.405 -28.681 1.00 59.38 109 LYS A CA 1
ATOM 898 C C . LYS A 1 109 ? -26.482 -13.800 -28.076 1.00 59.38 109 LYS A C 1
ATOM 900 O O . LYS A 1 109 ? -26.262 -14.766 -28.800 1.00 59.38 109 LYS A O 1
ATOM 905 N N . LYS A 1 110 ? -26.551 -13.902 -26.747 1.00 62.53 110 LYS A N 1
ATOM 906 C CA . LYS A 1 110 ? -26.675 -15.199 -26.072 1.00 62.53 110 LYS A CA 1
ATOM 907 C C . LYS A 1 110 ? -27.894 -15.915 -26.676 1.00 62.53 110 LYS A C 1
ATOM 909 O O . LYS A 1 110 ? -28.979 -15.327 -26.627 1.00 62.53 110 LYS A O 1
ATOM 914 N N . PRO A 1 111 ? -27.758 -17.128 -27.239 1.00 57.59 111 PRO A N 1
ATOM 915 C CA . PRO A 1 111 ? -28.915 -17.967 -27.505 1.00 57.59 111 PRO A CA 1
ATOM 916 C C . PRO A 1 111 ? -29.632 -18.158 -26.171 1.00 57.59 111 PRO A C 1
ATOM 918 O O . PRO A 1 111 ? -29.014 -18.568 -25.185 1.00 57.59 111 PRO A O 1
ATOM 921 N N . ARG A 1 112 ? -30.901 -17.753 -26.111 1.00 45.56 112 ARG A N 1
ATOM 922 C CA . ARG A 1 112 ? -31.761 -18.038 -24.966 1.00 45.56 112 ARG A CA 1
ATOM 923 C C . ARG A 1 112 ? -31.899 -19.557 -24.924 1.00 45.56 112 ARG A C 1
ATOM 925 O O . ARG A 1 112 ? -32.473 -20.141 -25.836 1.00 45.56 112 ARG A O 1
ATOM 932 N N . LEU A 1 113 ? -31.291 -20.184 -23.922 1.00 49.03 113 LEU A N 1
ATOM 933 C CA . LEU A 1 113 ? -31.643 -21.542 -23.545 1.00 49.03 113 LEU A CA 1
ATOM 934 C C . LEU A 1 113 ? -33.053 -21.430 -22.954 1.00 49.03 113 LEU A C 1
ATOM 936 O O . LEU A 1 113 ? -33.224 -20.793 -21.913 1.00 49.03 113 LEU A O 1
ATOM 940 N N . ASP A 1 114 ? -34.052 -21.924 -23.677 1.00 48.09 114 ASP A N 1
ATOM 941 C CA . ASP A 1 114 ? -35.419 -22.021 -23.173 1.00 48.09 114 ASP A CA 1
ATOM 942 C C . ASP A 1 114 ? -35.431 -23.025 -22.017 1.00 48.09 114 ASP A C 1
ATOM 944 O O . ASP A 1 114 ? -34.996 -24.168 -22.163 1.00 48.09 114 ASP A O 1
ATOM 948 N N . GLY A 1 115 ? -35.862 -22.564 -20.845 1.00 45.56 115 GLY A N 1
ATOM 949 C CA . GLY A 1 115 ? -35.812 -23.339 -19.613 1.00 45.56 115 GLY A CA 1
ATOM 950 C C . GLY A 1 115 ? -36.185 -22.513 -18.386 1.00 45.56 115 GLY A C 1
ATOM 951 O O . GLY A 1 115 ? -35.324 -22.227 -17.566 1.00 45.56 115 GLY A O 1
ATOM 952 N N . SER A 1 116 ? -37.476 -22.180 -18.285 1.00 39.38 116 SER A N 1
ATOM 953 C CA . SER A 1 116 ? -38.222 -21.860 -17.056 1.00 39.38 116 SER A CA 1
ATOM 954 C C . SER A 1 116 ? -37.815 -20.619 -16.236 1.00 39.38 116 SER A C 1
ATOM 956 O O . SER A 1 116 ? -36.838 -20.620 -15.497 1.00 39.38 116 SER A O 1
ATOM 958 N N . ASP A 1 117 ? -38.682 -19.604 -16.316 1.00 43.53 117 ASP A N 1
ATOM 959 C CA . ASP A 1 117 ? -39.057 -18.608 -15.297 1.00 43.53 117 ASP A CA 1
ATOM 960 C C . ASP A 1 117 ? -37.983 -17.984 -14.391 1.00 43.53 117 ASP A C 1
ATOM 962 O O . ASP A 1 117 ? -37.599 -18.533 -13.360 1.00 43.53 117 ASP A O 1
ATOM 966 N N . SER A 1 118 ? -37.669 -16.708 -14.649 1.00 40.06 118 SER A N 1
ATOM 967 C CA . SER A 1 118 ? -38.126 -15.591 -13.794 1.00 40.06 118 SER A CA 1
ATOM 968 C C . SER A 1 118 ? -37.436 -14.274 -14.173 1.00 40.06 118 SER A C 1
ATOM 970 O O . SER A 1 118 ? -36.217 -14.196 -14.297 1.00 40.06 118 SER A O 1
ATOM 972 N N . PHE A 1 119 ? -38.267 -13.245 -14.362 1.00 45.16 119 PHE A N 1
ATOM 973 C CA . PHE A 1 119 ? -38.000 -11.802 -14.416 1.00 45.16 119 PHE A CA 1
ATOM 974 C C . PHE A 1 119 ? -36.540 -11.319 -14.305 1.00 45.16 119 PHE A C 1
ATOM 976 O O . PHE A 1 119 ? -35.927 -11.356 -13.241 1.00 45.16 119 PHE A O 1
ATOM 983 N N . SER A 1 120 ? -36.043 -10.672 -15.364 1.00 35.53 120 SER A N 1
ATOM 984 C CA . SER A 1 120 ? -34.960 -9.694 -15.232 1.00 35.53 120 SER A CA 1
ATOM 985 C C . SER A 1 120 ? -35.084 -8.601 -16.291 1.00 35.53 120 SER A C 1
ATOM 987 O O . SER A 1 120 ? -35.023 -8.845 -17.497 1.00 35.53 120 SER A O 1
ATOM 989 N N . MET A 1 121 ? -35.323 -7.405 -15.763 1.00 38.25 121 MET A N 1
ATOM 990 C CA . MET A 1 121 ? -35.491 -6.110 -16.403 1.00 38.25 121 MET A CA 1
ATOM 991 C C . MET A 1 121 ? -34.416 -5.779 -17.447 1.00 38.25 121 MET A C 1
ATOM 993 O O . MET A 1 121 ? -33.214 -5.894 -17.220 1.00 38.25 121 MET A O 1
ATOM 997 N N . SER A 1 122 ? -34.902 -5.266 -18.572 1.00 43.72 122 SER A N 1
ATOM 998 C CA . SER A 1 122 ? -34.215 -4.373 -19.500 1.00 43.72 122 SER A CA 1
ATOM 999 C C . SER A 1 122 ? -33.587 -3.170 -18.785 1.00 43.72 122 SER A C 1
ATOM 1001 O O . SER A 1 122 ? -34.259 -2.516 -17.992 1.00 43.72 122 SER A O 1
ATOM 1003 N N . GLY A 1 123 ? -32.344 -2.818 -19.124 1.00 37.03 123 GLY A N 1
ATOM 1004 C CA . GLY A 1 123 ? -31.723 -1.597 -18.606 1.00 37.03 123 GLY A CA 1
ATOM 1005 C C . GLY A 1 123 ? -30.298 -1.377 -19.095 1.00 37.03 123 GLY A C 1
ATOM 1006 O O . GLY A 1 123 ? -29.341 -1.545 -18.350 1.00 37.03 123 GLY A O 1
ATOM 1007 N N . GLN A 1 124 ? -30.164 -1.014 -20.366 1.00 43.88 124 GLN A N 1
ATOM 1008 C CA . GLN A 1 124 ? -28.964 -0.418 -20.943 1.00 43.88 124 GLN A CA 1
ATOM 1009 C C . GLN A 1 124 ? -28.896 1.052 -20.501 1.00 43.88 124 GLN A C 1
ATOM 1011 O O . GLN A 1 124 ? -29.824 1.791 -20.805 1.00 43.88 124 GLN A O 1
ATOM 1016 N N . ALA A 1 125 ? -27.829 1.491 -19.827 1.00 37.47 125 ALA A N 1
ATOM 1017 C CA . ALA A 1 125 ? -27.423 2.899 -19.836 1.00 37.47 125 ALA A CA 1
ATOM 1018 C C . ALA A 1 125 ? -25.988 3.077 -19.331 1.00 37.47 125 ALA A C 1
ATOM 1020 O O . ALA A 1 125 ? -25.608 2.660 -18.239 1.00 37.47 125 ALA A O 1
ATOM 1021 N N . SER A 1 126 ? -25.219 3.717 -20.195 1.00 38.16 126 SER A N 1
ATOM 1022 C CA . SER A 1 126 ? -23.896 4.278 -20.012 1.00 38.16 126 SER A CA 1
ATOM 1023 C C . SER A 1 126 ? -23.852 5.397 -18.969 1.00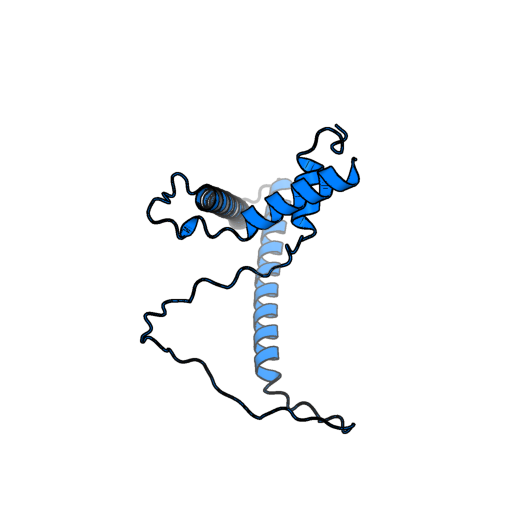 38.16 126 SER A C 1
ATOM 1025 O O . SER A 1 126 ? -24.815 6.114 -18.721 1.00 38.16 126 SER A O 1
ATOM 1027 N N . CYS A 1 127 ? -22.657 5.535 -18.414 1.00 40.47 127 CYS A N 1
ATOM 1028 C CA . CYS A 1 127 ? -22.134 6.605 -17.583 1.00 40.47 127 CYS A CA 1
ATOM 1029 C C . CYS A 1 127 ? -22.411 8.034 -18.093 1.00 40.47 127 CYS A C 1
ATOM 1031 O O . CYS A 1 127 ? -22.016 8.394 -19.197 1.00 40.47 127 CYS A O 1
ATOM 1033 N N . SER A 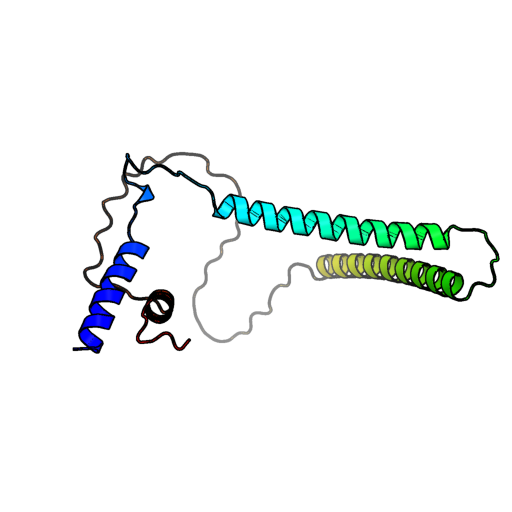1 128 ? -22.941 8.882 -17.208 1.00 36.66 128 SER A N 1
ATOM 1034 C CA . SER A 1 128 ? -22.676 10.327 -17.195 1.00 36.66 128 SER A CA 1
ATOM 1035 C C . SER A 1 128 ? -23.049 10.934 -15.836 1.00 36.66 128 SER A C 1
ATOM 1037 O O . SER A 1 128 ? -24.216 10.966 -15.458 1.00 36.66 128 SER A O 1
ATOM 1039 N N . SER A 1 129 ? -22.012 11.366 -15.113 1.00 44.19 129 SER A N 1
ATOM 1040 C CA . SER A 1 129 ? -21.943 12.509 -14.185 1.00 44.19 129 SER A CA 1
ATOM 1041 C C . SER A 1 129 ? -23.226 13.004 -13.497 1.00 44.19 129 SER A C 1
ATOM 1043 O O . SER A 1 129 ? -24.033 13.711 -14.099 1.00 44.19 129 SER A O 1
ATOM 1045 N N . SER A 1 130 ? -23.297 12.807 -12.178 1.00 35.06 130 SER A N 1
ATOM 1046 C CA . SER A 1 130 ? -24.125 13.607 -11.271 1.00 35.06 130 SER A CA 1
ATOM 1047 C C . SER A 1 130 ? -23.239 14.299 -10.230 1.00 35.06 130 SER A C 1
ATOM 1049 O O . SER A 1 130 ? -22.861 13.700 -9.222 1.00 35.06 130 SER A O 1
ATOM 1051 N N . THR A 1 131 ? -22.917 15.570 -10.466 1.00 57.34 131 THR A N 1
ATOM 1052 C CA . THR A 1 131 ? -22.452 16.499 -9.429 1.00 57.34 131 THR A CA 1
ATOM 1053 C C . THR A 1 131 ? -23.649 17.353 -9.038 1.00 57.34 131 THR A C 1
ATOM 1055 O O . THR A 1 131 ? -23.969 18.322 -9.715 1.00 57.34 131 THR A O 1
ATOM 1058 N N . SER A 1 132 ? -24.362 16.971 -7.982 1.00 44.75 132 SER A N 1
ATOM 1059 C CA . SER A 1 132 ? -25.125 17.921 -7.168 1.00 44.75 132 SER A CA 1
ATOM 1060 C C . SER A 1 132 ? -25.661 17.273 -5.896 1.00 44.75 132 SER A C 1
ATOM 1062 O O . SER A 1 132 ? -26.203 16.174 -5.907 1.00 44.75 132 SER A O 1
ATOM 1064 N N . ASN A 1 133 ? -25.530 18.065 -4.833 1.00 43.81 133 ASN A N 1
ATOM 1065 C CA . ASN A 1 133 ? -26.310 18.095 -3.606 1.00 43.81 133 ASN A CA 1
ATOM 1066 C C . ASN A 1 133 ? -26.295 16.911 -2.641 1.00 43.81 133 ASN A C 1
ATOM 1068 O O . ASN A 1 133 ? -26.569 15.763 -2.966 1.00 43.81 133 ASN A O 1
ATOM 1072 N N . GLY A 1 134 ? -26.181 17.288 -1.369 1.00 39.22 134 GLY A N 1
ATOM 1073 C CA . GLY A 1 134 ? -26.849 16.555 -0.309 1.00 39.22 134 GLY A CA 1
ATOM 1074 C C . GLY A 1 134 ? -26.112 16.637 1.005 1.00 39.22 134 GLY A C 1
ATOM 1075 O O . GLY A 1 134 ? -25.425 15.695 1.384 1.00 39.22 134 GLY A O 1
ATOM 1076 N N . SER A 1 135 ? -26.316 17.738 1.730 1.00 51.50 135 SER A N 1
ATOM 1077 C CA . SER A 1 135 ? -26.301 17.693 3.190 1.00 51.50 135 SER A CA 1
ATOM 1078 C C . SER A 1 135 ? -27.215 16.547 3.624 1.00 51.50 135 SER A C 1
ATOM 1080 O O . SER A 1 135 ? -28.434 16.622 3.480 1.00 51.50 135 SER A O 1
ATOM 1082 N N . VAL A 1 136 ? -26.622 15.450 4.084 1.00 44.38 136 VAL A N 1
ATOM 1083 C CA . VAL A 1 136 ? -27.352 14.373 4.739 1.00 44.38 136 VAL A CA 1
ATOM 1084 C C . VAL A 1 136 ? -26.742 14.247 6.117 1.00 44.38 136 VAL A C 1
ATOM 1086 O O . VAL A 1 136 ? -25.723 13.582 6.309 1.00 44.38 136 VAL A O 1
ATOM 1089 N N . ASN A 1 137 ? -27.409 14.893 7.073 1.00 49.97 137 ASN A N 1
ATOM 1090 C CA . ASN A 1 137 ? -27.485 14.440 8.454 1.00 49.97 137 ASN A CA 1
ATOM 1091 C C . ASN A 1 137 ? -27.852 12.950 8.427 1.00 49.97 137 ASN A C 1
ATOM 1093 O O . ASN A 1 137 ? -29.024 12.569 8.465 1.00 49.97 137 ASN A O 1
ATOM 1097 N N . ARG A 1 138 ? -26.848 12.079 8.305 1.00 52.81 138 ARG A N 1
ATOM 1098 C CA . ARG A 1 138 ? -27.022 10.653 8.539 1.00 52.81 138 ARG A CA 1
ATOM 1099 C C . ARG A 1 138 ? -27.143 10.501 10.042 1.00 52.81 138 ARG A C 1
ATOM 1101 O O . ARG A 1 138 ? -26.145 10.417 10.748 1.00 52.81 138 ARG A O 1
ATOM 1108 N N . SER A 1 139 ? -28.402 10.578 10.477 1.00 47.03 139 SER A N 1
ATOM 1109 C CA . SER A 1 139 ? -28.985 9.848 11.598 1.00 47.03 139 SER A CA 1
ATOM 1110 C C . SER A 1 139 ? -27.955 8.938 12.252 1.00 47.03 139 SER A C 1
ATOM 1112 O O . SER A 1 139 ? -27.442 8.024 11.603 1.00 47.03 139 SER A O 1
ATOM 1114 N N . GLN A 1 140 ? -27.654 9.237 13.517 1.00 52.34 140 GLN A N 1
ATOM 1115 C CA . GLN A 1 140 ? -26.930 8.366 14.428 1.00 52.34 140 GLN A CA 1
ATOM 1116 C C . GLN A 1 140 ? -27.374 6.929 14.168 1.00 52.34 140 GLN A C 1
ATOM 1118 O O . GLN A 1 140 ? -28.488 6.538 14.514 1.00 52.34 140 GLN A O 1
ATOM 1123 N N . THR A 1 141 ? -26.531 6.176 13.465 1.00 55.97 141 THR A N 1
ATOM 1124 C CA . THR A 1 141 ? -26.834 4.808 13.071 1.00 55.97 141 THR A CA 1
ATOM 1125 C C . THR A 1 141 ? -27.133 4.047 14.349 1.00 55.97 141 THR A C 1
ATOM 1127 O O . THR A 1 141 ? -26.255 3.934 15.207 1.00 55.97 141 THR A O 1
ATOM 1130 N N . LEU A 1 142 ? -28.378 3.596 14.501 1.00 58.84 142 LEU A N 1
ATOM 1131 C CA . LEU A 1 142 ? -28.820 2.794 15.633 1.00 58.84 142 LEU A CA 1
ATOM 1132 C C . LEU A 1 142 ? -27.847 1.620 15.756 1.00 58.84 142 LEU A C 1
ATOM 1134 O O . LEU A 1 142 ? -27.835 0.739 14.893 1.00 58.84 142 LEU A O 1
ATOM 1138 N N . ARG A 1 143 ? -26.970 1.654 16.773 1.00 60.38 143 ARG A N 1
ATOM 1139 C CA . ARG A 1 143 ? -25.990 0.586 16.987 1.00 60.38 143 ARG A CA 1
ATOM 1140 C C . ARG A 1 143 ? -26.791 -0.713 17.134 1.00 60.38 143 ARG A C 1
ATOM 1142 O O . ARG A 1 143 ? -27.671 -0.775 17.998 1.00 60.38 143 ARG A O 1
ATOM 1149 N N . PRO A 1 144 ? -26.562 -1.731 16.288 1.00 64.94 144 PRO A N 1
ATOM 1150 C CA . PRO A 1 144 ? -27.270 -2.992 16.421 1.00 64.94 144 PRO A CA 1
ATOM 1151 C C . PRO A 1 144 ? -27.038 -3.546 17.829 1.00 64.94 144 PRO A C 1
ATOM 1153 O O . PRO A 1 144 ? -25.915 -3.548 18.325 1.00 64.94 144 PRO A O 1
ATOM 1156 N N . ARG A 1 145 ? -28.107 -4.026 18.476 1.00 68.50 145 ARG A N 1
ATOM 1157 C CA . ARG A 1 145 ? -28.069 -4.538 19.863 1.00 68.50 145 ARG A CA 1
ATOM 1158 C C . ARG A 1 145 ? -27.141 -5.748 20.041 1.00 68.50 145 ARG A C 1
ATOM 1160 O O . ARG A 1 145 ? -26.849 -6.134 21.166 1.00 68.50 145 ARG A O 1
ATOM 1167 N N . LEU A 1 146 ? -26.703 -6.352 18.937 1.00 78.75 146 LEU A N 1
ATOM 1168 C CA . LEU A 1 146 ? -25.813 -7.502 18.892 1.00 78.75 146 LEU A CA 1
ATOM 1169 C C . LEU A 1 146 ? -24.448 -7.079 18.343 1.00 78.75 146 LEU A C 1
ATOM 1171 O O . LEU A 1 146 ? -24.356 -6.528 17.243 1.00 78.75 146 LEU A O 1
ATOM 1175 N N . LYS A 1 147 ? -23.383 -7.400 19.084 1.00 85.75 147 LYS A N 1
ATOM 1176 C CA . LYS A 1 147 ? -22.002 -7.241 18.619 1.00 85.75 147 LYS A CA 1
ATOM 1177 C C . LYS A 1 147 ? -21.687 -8.344 17.612 1.00 85.75 147 LYS A C 1
ATOM 1179 O O . LYS A 1 147 ? -21.707 -9.526 17.946 1.00 85.75 147 LYS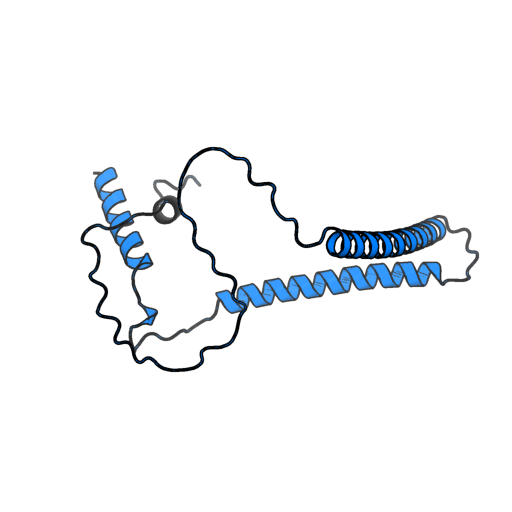 A O 1
ATOM 1184 N N . ARG A 1 148 ? -21.416 -7.962 16.364 1.00 89.25 148 ARG A N 1
ATOM 1185 C CA . ARG A 1 148 ? -20.977 -8.895 15.319 1.00 89.25 148 ARG A CA 1
ATOM 1186 C C . ARG A 1 148 ? -19.464 -9.050 15.363 1.00 89.25 148 ARG A C 1
ATOM 1188 O O . ARG A 1 148 ? -18.747 -8.075 15.153 1.00 89.25 148 ARG A O 1
ATOM 1195 N N . VAL A 1 149 ? -18.994 -10.272 15.574 1.00 91.88 149 VAL A N 1
ATOM 1196 C CA . VAL A 1 149 ? -17.569 -10.618 15.565 1.00 91.88 149 VAL A CA 1
ATOM 1197 C C . VAL A 1 149 ? -17.205 -11.212 14.201 1.00 91.88 149 VAL A C 1
ATOM 1199 O O . VAL A 1 149 ? -17.939 -12.052 13.682 1.00 91.88 149 VAL A O 1
ATOM 1202 N N . ASN A 1 150 ? -16.089 -10.774 13.615 1.00 92.56 150 ASN A N 1
ATOM 1203 C CA . ASN A 1 150 ? -15.541 -11.334 12.376 1.00 92.56 150 ASN A CA 1
ATOM 1204 C C . ASN A 1 150 ? -14.349 -12.241 12.692 1.00 92.56 150 ASN A C 1
ATOM 1206 O O . ASN A 1 150 ? -13.683 -12.073 13.710 1.00 92.56 150 ASN A O 1
ATOM 1210 N N . ILE A 1 151 ? -13.991 -13.121 11.753 1.00 94.69 151 ILE A N 1
ATOM 1211 C CA . ILE A 1 151 ? -12.801 -13.978 11.878 1.00 94.69 151 ILE A CA 1
ATOM 1212 C C . ILE A 1 151 ? -11.511 -13.177 12.125 1.00 94.69 151 ILE A C 1
ATOM 1214 O O . ILE A 1 151 ? -10.644 -13.626 12.863 1.00 94.69 151 ILE A O 1
ATOM 1218 N N . ARG A 1 152 ? -11.407 -11.956 11.579 1.00 94.56 152 ARG A N 1
ATOM 1219 C CA . ARG A 1 152 ? -10.266 -11.059 11.819 1.00 94.56 152 ARG A CA 1
ATOM 1220 C C . ARG A 1 152 ? -10.132 -10.631 13.280 1.00 94.56 152 ARG A C 1
ATOM 1222 O O . ARG A 1 152 ? -9.012 -10.469 13.737 1.00 94.56 152 ARG A O 1
ATOM 1229 N N . ASP A 1 153 ? -11.242 -10.475 14.000 1.00 93.69 153 ASP A N 1
ATOM 1230 C CA . ASP A 1 153 ? -11.201 -10.119 15.424 1.00 93.69 153 ASP A CA 1
ATOM 1231 C C . ASP A 1 153 ? -10.664 -11.289 16.248 1.00 93.69 153 ASP A C 1
ATOM 1233 O O . ASP A 1 153 ? -9.915 -11.087 17.198 1.00 93.69 153 ASP A O 1
ATOM 1237 N N . LEU A 1 154 ? -11.037 -12.515 15.860 1.00 92.88 154 LEU A N 1
ATOM 1238 C CA . LEU A 1 154 ? -10.533 -13.730 16.486 1.00 92.88 154 LEU A CA 1
ATOM 1239 C C . LEU A 1 154 ? -9.039 -13.905 16.223 1.00 92.88 154 LEU A C 1
ATOM 1241 O O . LEU A 1 154 ? -8.303 -14.156 17.165 1.00 92.88 154 LEU A O 1
ATOM 1245 N N . LEU A 1 155 ? -8.593 -13.735 14.977 1.00 93.56 155 LEU A N 1
ATOM 1246 C CA . LEU A 1 155 ? -7.169 -13.801 14.636 1.00 93.56 155 LEU A CA 1
ATOM 1247 C C . LEU A 1 155 ? -6.366 -12.761 15.423 1.00 93.56 155 LEU A C 1
ATOM 1249 O O . LEU A 1 155 ? -5.409 -13.124 16.094 1.00 93.56 155 LEU A O 1
ATOM 1253 N N . PHE A 1 156 ? -6.822 -11.506 15.437 1.00 93.38 156 PHE A N 1
ATOM 1254 C CA . PHE A 1 156 ? -6.177 -10.440 16.201 1.00 93.38 156 PHE A CA 1
ATOM 1255 C C . PHE A 1 156 ? -6.097 -10.759 17.699 1.00 93.38 156 PHE A C 1
ATOM 1257 O O . PHE A 1 156 ? -5.054 -10.565 18.319 1.00 93.38 156 PHE A O 1
ATOM 1264 N N . LEU A 1 157 ? -7.179 -11.274 18.293 1.00 93.19 157 LEU A N 1
ATOM 1265 C CA . LEU A 1 157 ? -7.166 -11.672 19.697 1.00 93.19 157 LEU A CA 1
ATOM 1266 C C . LEU A 1 157 ? -6.157 -12.801 19.949 1.00 93.19 157 LEU A C 1
ATOM 1268 O O . LEU A 1 157 ? -5.389 -12.738 20.900 1.00 93.19 157 LEU A O 1
ATOM 1272 N N . LEU A 1 158 ? -6.144 -13.825 19.097 1.00 91.25 158 LEU A N 1
ATOM 1273 C CA . LEU A 1 158 ? -5.252 -14.971 19.268 1.00 91.25 158 LEU A CA 1
ATOM 1274 C C . LEU A 1 158 ? -3.773 -14.607 19.076 1.00 91.25 158 LEU A C 1
ATOM 1276 O O . LEU A 1 158 ? -2.938 -15.206 19.746 1.00 91.25 158 LEU A O 1
ATOM 1280 N N . GLU A 1 159 ? -3.470 -13.632 18.212 1.00 89.94 159 GLU A N 1
ATOM 1281 C CA . GLU A 1 159 ? -2.121 -13.087 17.974 1.00 89.94 159 GLU A CA 1
ATOM 1282 C C . GLU A 1 159 ? -1.630 -12.156 19.098 1.00 89.94 159 GLU A C 1
ATOM 1284 O O . GLU A 1 159 ? -0.428 -11.991 19.301 1.00 89.94 159 GLU A O 1
ATOM 1289 N N . THR A 1 160 ? -2.541 -11.513 19.828 1.00 86.50 160 THR A N 1
ATOM 1290 C CA . THR A 1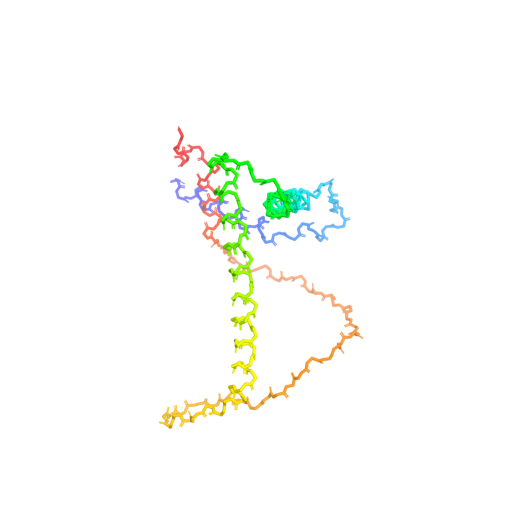 160 ? -2.188 -10.559 20.896 1.00 86.50 160 THR A CA 1
ATOM 1291 C C . THR A 1 160 ? -2.108 -11.211 22.276 1.00 86.50 160 THR A C 1
ATOM 1293 O O . THR A 1 160 ? -1.379 -10.735 23.149 1.00 86.50 160 THR A O 1
ATOM 1296 N N . GLU A 1 161 ? -2.831 -12.308 22.490 1.00 85.12 161 GLU A N 1
ATOM 1297 C CA . GLU A 1 161 ? -2.891 -13.010 23.769 1.00 85.12 161 GLU A CA 1
ATOM 1298 C C . GLU A 1 161 ? -1.723 -13.989 23.949 1.00 85.12 161 GLU A C 1
ATOM 1300 O O . GLU A 1 161 ? -1.548 -14.943 23.191 1.00 85.12 161 GLU A O 1
ATOM 1305 N N . LYS A 1 162 ? -0.954 -13.796 25.026 1.00 70.50 162 LYS A N 1
ATOM 1306 C CA . LYS A 1 162 ? 0.220 -14.620 25.371 1.00 70.50 162 LYS A CA 1
ATOM 1307 C C . LYS A 1 162 ? -0.111 -16.097 25.602 1.00 70.50 162 LYS A C 1
ATOM 1309 O O . LYS A 1 162 ? 0.724 -16.948 25.341 1.00 70.50 162 LYS A O 1
ATOM 1314 N N . ASP A 1 163 ? -1.324 -16.396 26.062 1.00 70.69 163 ASP A N 1
ATOM 1315 C CA . ASP A 1 163 ? -1.755 -17.768 26.356 1.00 70.69 163 ASP A CA 1
ATOM 1316 C C . ASP A 1 163 ? -2.100 -18.570 25.088 1.00 70.69 163 ASP A C 1
ATOM 1318 O O . ASP A 1 163 ? -2.205 -19.797 25.129 1.00 70.69 163 ASP A O 1
ATOM 1322 N N . THR A 1 164 ? -2.341 -17.887 23.964 1.00 69.25 164 THR A N 1
ATOM 1323 C CA . THR A 1 164 ? -2.685 -18.507 22.673 1.00 69.25 164 THR A CA 1
ATOM 1324 C C . THR A 1 164 ? -1.591 -18.350 21.627 1.00 69.25 164 THR A C 1
ATOM 1326 O O . THR A 1 164 ? -1.513 -19.180 20.722 1.00 69.25 164 THR A O 1
ATOM 1329 N N . CYS A 1 165 ? -0.716 -17.356 21.779 1.00 64.50 165 CYS A N 1
ATOM 1330 C CA . CYS A 1 165 ? 0.530 -17.251 21.034 1.00 64.50 165 CYS A CA 1
ATOM 1331 C C . CYS A 1 165 ? 1.529 -18.303 21.518 1.00 64.50 165 CYS A C 1
ATOM 1333 O O . CYS A 1 165 ? 2.155 -18.149 22.561 1.00 64.50 165 CYS A O 1
ATOM 1335 N N . HIS A 1 166 ? 1.703 -19.374 20.744 1.00 57.31 166 HIS A N 1
ATOM 1336 C CA . HIS A 1 166 ? 2.909 -20.191 20.860 1.00 57.31 166 HIS A CA 1
ATOM 1337 C C . HIS A 1 166 ? 4.054 -19.461 20.151 1.00 57.31 166 HIS A C 1
ATOM 1339 O O . HIS A 1 166 ? 4.086 -19.382 18.922 1.00 57.31 166 HIS A O 1
ATOM 1345 N N . SER A 1 167 ? 4.978 -18.912 20.933 1.00 53.97 167 SER A N 1
ATOM 1346 C CA . SER A 1 167 ? 6.353 -18.618 20.522 1.00 53.97 167 SER A CA 1
ATOM 1347 C C . SER A 1 167 ? 7.301 -19.282 21.502 1.00 53.97 167 SER A C 1
ATOM 1349 O O . SER A 1 167 ? 6.995 -19.235 22.715 1.00 53.97 167 SER A O 1
#

Radius of gyration: 30.26 Å; chains: 1; bounding box: 75×41×67 Å

Sequence (167 aa):
ERLKNIVEKLAVIAEHRIDLNKLDPRYEVTQDVRGQLKFLEELDRVERKRHDEQERELLLRAAKSRSKSEDPEQAKLKAKAKEMQRAEMEELRQREANLTALQAIGPRKKPRLDGSDSFSMSGQASCSSSTSNGSVNRSQTLRPRLKRVNIRDLLFLLETEKDTCHS